Protein AF-A0A800DG30-F1 (afdb_monomer_lite)

Foldseek 3Di:
DPDDQAEAEAADPVVVVVVCVVPPPSHHYYHPPHDPDDADPPDDRDDDD

Sequence (49 aa):
MAKGKAVIIVESPAKTRTLKQFLGEEFEVVATMGHVRDLPENEFGVDVE

Structure (mmCIF, N/CA/C/O backbone):
data_AF-A0A800DG30-F1
#
_entry.id   AF-A0A800DG30-F1
#
loop_
_atom_site.group_PDB
_atom_site.id
_atom_site.type_symbol
_atom_site.label_atom_id
_atom_site.label_alt_id
_atom_site.label_comp_id
_atom_site.label_asym_id
_atom_site.label_entity_id
_atom_site.label_seq_id
_atom_site.pdbx_PDB_ins_code
_atom_site.Cartn_x
_atom_site.Cartn_y
_atom_site.Cartn_z
_atom_site.occupancy
_atom_site.B_iso_or_equiv
_atom_site.auth_seq_id
_atom_site.auth_comp_id
_atom_site.auth_asym_id
_atom_site.auth_atom_id
_atom_site.pdbx_PDB_model_num
ATOM 1 N N . MET A 1 1 ? -23.794 -15.393 5.360 1.00 47.81 1 MET A N 1
ATOM 2 C CA . MET A 1 1 ? -22.448 -15.247 4.767 1.00 47.81 1 MET A CA 1
ATOM 3 C C . MET A 1 1 ? -21.656 -14.309 5.661 1.00 47.81 1 MET A C 1
ATOM 5 O O . MET A 1 1 ? -22.123 -13.196 5.873 1.00 47.81 1 MET A O 1
ATOM 9 N N . ALA A 1 2 ? -20.542 -14.747 6.252 1.00 56.50 2 ALA A N 1
ATOM 10 C CA . ALA A 1 2 ? -19.672 -13.829 6.987 1.00 56.50 2 ALA 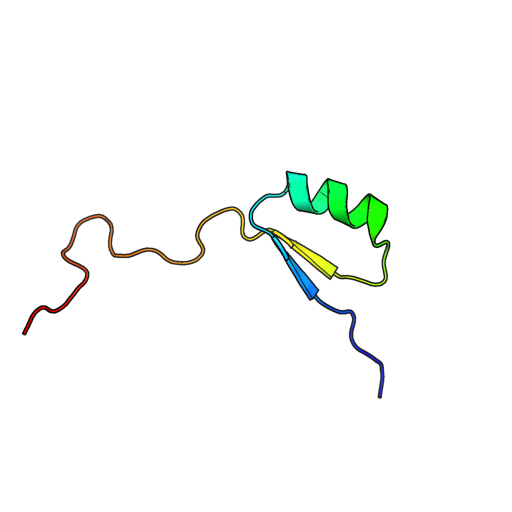A CA 1
ATOM 11 C C . ALA A 1 2 ? -19.129 -12.795 5.990 1.00 56.50 2 ALA A C 1
ATOM 13 O O . ALA A 1 2 ? -18.548 -13.163 4.970 1.00 56.50 2 ALA A O 1
ATOM 14 N N . LYS A 1 3 ? -19.401 -11.514 6.234 1.00 63.31 3 LYS A N 1
ATOM 15 C CA . LYS A 1 3 ? -18.910 -10.413 5.405 1.00 63.31 3 LYS A CA 1
ATOM 16 C C . LYS A 1 3 ? -17.392 -10.358 5.616 1.00 63.31 3 LYS A C 1
ATOM 18 O O . LYS A 1 3 ? -16.951 -10.052 6.719 1.00 63.31 3 LYS A O 1
ATOM 23 N N . GLY A 1 4 ? -16.610 -10.775 4.618 1.00 72.44 4 GLY A N 1
ATOM 24 C CA . GLY A 1 4 ? -15.147 -10.752 4.702 1.00 72.44 4 GLY A CA 1
ATOM 25 C C . GLY A 1 4 ? -14.645 -9.329 4.954 1.00 72.44 4 GLY A C 1
ATOM 26 O O . GLY A 1 4 ? -15.251 -8.377 4.457 1.00 72.44 4 GLY A O 1
ATOM 27 N N . LYS A 1 5 ? -13.569 -9.178 5.739 1.00 81.38 5 LYS A N 1
ATOM 28 C CA . LYS A 1 5 ? -12.932 -7.868 5.938 1.00 81.38 5 LYS A CA 1
ATOM 29 C C . LYS A 1 5 ? -12.488 -7.321 4.583 1.00 81.38 5 LYS A C 1
ATOM 31 O O . LYS A 1 5 ? -11.899 -8.045 3.781 1.00 81.38 5 LYS A O 1
ATOM 36 N N . ALA A 1 6 ? -12.799 -6.057 4.317 1.00 89.62 6 ALA A N 1
ATOM 37 C CA . ALA A 1 6 ? -12.371 -5.401 3.091 1.00 89.62 6 ALA A CA 1
ATOM 38 C C . ALA A 1 6 ? -10.857 -5.150 3.148 1.00 89.62 6 ALA A C 1
ATOM 40 O O . ALA A 1 6 ? -10.344 -4.656 4.154 1.00 89.62 6 ALA A O 1
ATOM 41 N N . VAL A 1 7 ? -10.148 -5.497 2.072 1.00 93.88 7 VAL A N 1
ATOM 42 C CA . VAL A 1 7 ? -8.690 -5.357 1.984 1.00 93.88 7 VAL A CA 1
ATOM 43 C C . VAL A 1 7 ? -8.343 -4.062 1.259 1.00 93.88 7 VAL A C 1
ATOM 45 O O . VAL A 1 7 ? -8.857 -3.789 0.174 1.00 93.88 7 VAL A O 1
ATOM 48 N N . ILE A 1 8 ? -7.451 -3.273 1.849 1.00 94.44 8 ILE A N 1
ATOM 49 C CA . ILE A 1 8 ? -6.911 -2.041 1.279 1.00 94.44 8 ILE A CA 1
ATOM 50 C C . ILE A 1 8 ? -5.414 -2.240 1.072 1.00 94.44 8 ILE A C 1
ATOM 52 O O . ILE A 1 8 ? -4.667 -2.482 2.019 1.00 94.44 8 ILE A O 1
ATOM 56 N N . ILE A 1 9 ? -4.971 -2.110 -0.174 1.00 95.38 9 ILE A N 1
ATOM 57 C CA . ILE A 1 9 ? -3.569 -2.274 -0.550 1.00 95.38 9 ILE A CA 1
ATOM 58 C C . ILE A 1 9 ? -2.953 -0.890 -0.758 1.00 95.38 9 ILE A C 1
ATOM 60 O O . ILE A 1 9 ? -3.520 -0.047 -1.454 1.00 95.38 9 ILE A O 1
ATOM 64 N N . VAL A 1 10 ? -1.793 -0.647 -0.149 1.00 95.81 10 VAL A N 1
ATOM 65 C CA . VAL A 1 10 ? -1.048 0.614 -0.260 1.00 95.81 10 VAL A CA 1
ATOM 66 C C . VAL A 1 10 ? 0.410 0.369 -0.612 1.00 95.81 10 VAL A C 1
ATOM 68 O O . VAL A 1 10 ? 0.935 -0.710 -0.413 1.00 95.81 10 VAL A O 1
ATOM 71 N N . GLU A 1 11 ? 1.100 1.387 -1.102 1.00 95.94 11 GLU A N 1
ATOM 72 C CA . GLU A 1 11 ? 2.489 1.249 -1.554 1.00 95.94 11 GLU A CA 1
ATOM 73 C C . GLU A 1 11 ? 3.501 1.072 -0.404 1.00 95.94 11 GLU A C 1
ATOM 75 O O . GLU A 1 11 ? 4.430 0.273 -0.495 1.00 95.94 11 GLU A O 1
ATOM 80 N N . SER A 1 12 ? 3.325 1.810 0.702 1.00 96.06 12 SER A N 1
ATOM 81 C CA . SER A 1 12 ? 4.343 1.936 1.750 1.00 96.06 12 SER A CA 1
ATOM 82 C C . SER A 1 12 ? 3.843 1.557 3.153 1.00 96.06 12 SER A C 1
ATOM 84 O O . SER A 1 12 ? 2.669 1.774 3.490 1.00 96.06 12 SER A O 1
ATOM 86 N N . PRO A 1 13 ? 4.733 1.053 4.035 1.00 94.56 13 PRO A N 1
ATOM 87 C CA . PRO A 1 13 ? 4.371 0.736 5.416 1.00 94.56 13 PRO A CA 1
ATOM 88 C C . PRO A 1 13 ? 3.903 1.961 6.214 1.00 94.56 13 PRO A C 1
ATOM 90 O O . PRO A 1 13 ? 3.069 1.832 7.110 1.00 94.56 13 PRO A O 1
ATOM 93 N N . ALA A 1 14 ? 4.410 3.156 5.891 1.00 95.56 14 ALA A N 1
ATOM 94 C CA . ALA A 1 14 ? 3.993 4.396 6.542 1.00 95.56 14 ALA A CA 1
ATOM 95 C C . ALA A 1 14 ? 2.497 4.673 6.314 1.00 95.56 14 ALA A C 1
ATOM 97 O O . ALA A 1 14 ? 1.765 4.885 7.280 1.00 95.56 14 ALA A O 1
ATOM 98 N N . LYS A 1 15 ? 2.022 4.546 5.064 1.00 94.44 15 LYS A N 1
ATOM 99 C CA . LYS A 1 15 ? 0.596 4.687 4.714 1.00 94.44 15 LYS A CA 1
ATOM 100 C C . LYS A 1 15 ? -0.272 3.679 5.481 1.00 94.44 15 LYS A C 1
ATOM 102 O O . LYS A 1 15 ? -1.348 4.038 5.9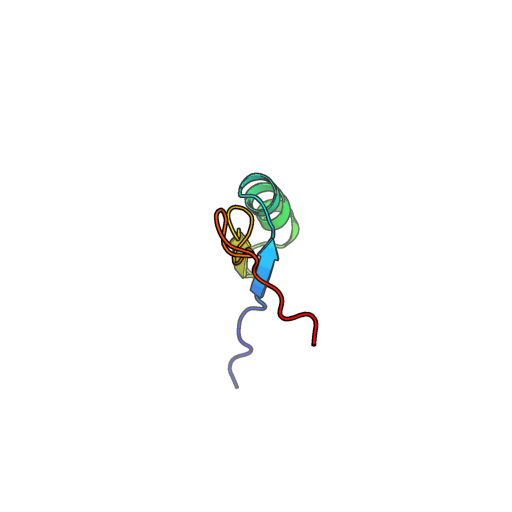51 1.00 94.44 15 LYS A O 1
ATOM 107 N N . THR A 1 16 ? 0.219 2.451 5.686 1.00 94.50 16 THR A N 1
ATOM 108 C CA . THR A 1 16 ? -0.486 1.426 6.482 1.00 94.50 16 THR A CA 1
ATOM 109 C C . THR A 1 16 ? -0.683 1.864 7.935 1.00 94.50 16 THR A C 1
ATOM 111 O O . THR A 1 16 ? -1.786 1.739 8.463 1.00 94.50 16 THR A O 1
ATOM 114 N N . ARG A 1 17 ? 0.362 2.393 8.590 1.00 93.44 17 ARG A N 1
ATOM 115 C CA . ARG A 1 17 ? 0.281 2.859 9.989 1.00 93.44 17 ARG A CA 1
ATOM 116 C C . ARG A 1 17 ? -0.738 3.985 10.142 1.00 93.44 17 ARG A C 1
ATOM 118 O O . ARG A 1 17 ? -1.547 3.942 11.060 1.00 93.44 17 ARG A O 1
ATOM 125 N N . THR A 1 18 ? -0.724 4.937 9.214 1.00 95.00 18 THR A N 1
ATOM 126 C CA . THR A 1 18 ? -1.662 6.061 9.195 1.00 95.00 18 THR A CA 1
ATOM 127 C C . THR A 1 18 ? -3.101 5.596 8.959 1.00 95.00 18 THR A C 1
ATOM 129 O O . THR A 1 18 ? -3.988 5.940 9.731 1.00 95.00 18 THR A O 1
ATOM 132 N N . LEU A 1 19 ? -3.358 4.762 7.948 1.00 94.44 19 LEU A N 1
ATOM 133 C CA . LEU A 1 19 ? -4.721 4.308 7.639 1.00 94.44 19 LEU A CA 1
ATOM 134 C C . LEU A 1 19 ? -5.317 3.403 8.721 1.00 94.44 19 LEU A C 1
ATOM 136 O O . LEU A 1 19 ? -6.508 3.512 9.000 1.00 94.44 19 LEU A O 1
ATOM 140 N N . LYS A 1 20 ? -4.507 2.565 9.382 1.00 92.25 20 LYS A N 1
ATOM 141 C CA . LYS A 1 20 ? -4.972 1.745 10.515 1.00 92.25 20 LYS A CA 1
ATOM 142 C C . LYS A 1 20 ? -5.496 2.593 11.679 1.00 92.25 20 LYS A C 1
ATOM 144 O O . LYS A 1 20 ? -6.436 2.171 12.342 1.00 92.25 20 LYS A O 1
ATOM 149 N N . GLN A 1 21 ? -4.934 3.786 11.903 1.00 93.06 21 GLN A N 1
ATOM 150 C CA . GLN A 1 21 ? -5.424 4.716 12.930 1.00 93.06 21 GLN A CA 1
ATOM 151 C C . GLN A 1 21 ? -6.802 5.301 12.587 1.00 93.06 21 GLN A C 1
ATOM 153 O O . GLN A 1 21 ? -7.564 5.610 13.497 1.00 93.06 21 GLN A O 1
ATOM 158 N N . PHE A 1 22 ? -7.129 5.441 11.298 1.00 94.31 22 PHE A N 1
ATOM 159 C CA . PHE A 1 22 ? -8.392 6.034 10.847 1.00 94.31 22 PHE A CA 1
ATOM 160 C C . PHE A 1 22 ? -9.505 5.011 10.605 1.00 94.31 22 PHE A C 1
ATOM 162 O O . PHE A 1 22 ? -10.663 5.298 10.885 1.00 94.31 22 PHE A O 1
ATOM 169 N N . LEU A 1 23 ? -9.169 3.838 10.065 1.00 91.56 23 LEU A N 1
ATOM 170 C CA . LEU A 1 23 ? -10.144 2.846 9.597 1.00 91.56 23 LEU A CA 1
ATOM 171 C C . LEU A 1 23 ? -10.435 1.737 10.620 1.00 91.56 23 LEU A C 1
ATOM 173 O O . LEU A 1 23 ? -11.414 1.009 10.476 1.00 91.56 23 LEU A O 1
ATOM 177 N N . GLY A 1 24 ? -9.595 1.597 11.650 1.00 85.00 24 GLY A N 1
ATOM 178 C CA . GLY A 1 24 ? -9.757 0.569 12.674 1.00 85.00 24 GLY A CA 1
ATOM 179 C C . GLY A 1 24 ? -9.626 -0.859 12.131 1.00 85.00 24 GLY A C 1
ATOM 180 O O . GLY A 1 24 ? -9.012 -1.105 11.094 1.00 85.00 24 GLY A O 1
ATOM 181 N N . GLU A 1 25 ? -10.188 -1.826 12.859 1.00 86.25 25 GLU A N 1
ATOM 182 C CA . GLU A 1 25 ? -10.037 -3.258 12.556 1.00 86.25 25 GLU A CA 1
ATOM 183 C C . GLU A 1 25 ? -11.020 -3.794 11.505 1.00 86.25 25 GLU A C 1
ATOM 185 O O . GLU A 1 25 ? -10.964 -4.982 11.173 1.00 86.25 25 GLU A O 1
ATOM 190 N N . GLU A 1 26 ? -11.923 -2.959 10.987 1.00 88.44 26 GLU A N 1
ATOM 191 C CA . GLU A 1 26 ? -12.889 -3.355 9.951 1.00 88.44 26 GLU A CA 1
ATOM 192 C C . GLU A 1 26 ? -12.198 -3.653 8.609 1.00 88.44 26 GLU A C 1
ATOM 194 O O . GLU A 1 26 ? -12.656 -4.506 7.843 1.00 88.44 26 GLU A O 1
ATOM 199 N N . PHE A 1 27 ? -11.053 -3.009 8.366 1.00 92.00 27 PHE A N 1
ATOM 200 C CA . PHE A 1 27 ? -10.275 -3.138 7.140 1.00 92.00 27 PHE A CA 1
ATOM 201 C C . PHE A 1 27 ? -8.937 -3.827 7.389 1.00 92.00 27 PHE A C 1
ATOM 203 O O . PHE A 1 27 ? -8.235 -3.563 8.368 1.00 92.00 27 PHE A O 1
ATOM 210 N N . GLU A 1 28 ? -8.543 -4.679 6.450 1.00 92.75 28 GLU A N 1
ATOM 211 C CA . GLU A 1 28 ? -7.195 -5.227 6.399 1.00 92.75 28 GLU A CA 1
ATOM 212 C C . GLU A 1 28 ? -6.332 -4.348 5.494 1.00 92.75 28 GLU A C 1
ATOM 214 O O . GLU A 1 28 ? -6.537 -4.294 4.286 1.00 92.75 28 GLU A O 1
ATOM 219 N N . VAL A 1 29 ? -5.370 -3.632 6.078 1.00 94.12 29 VAL A N 1
ATOM 220 C CA . VAL A 1 29 ? -4.471 -2.747 5.325 1.00 94.12 29 VAL A CA 1
ATOM 221 C C . VAL A 1 29 ? -3.109 -3.415 5.144 1.00 94.12 29 VAL A C 1
ATOM 223 O O . VAL A 1 29 ? -2.434 -3.705 6.140 1.00 94.12 29 VAL A O 1
ATOM 226 N N . VAL A 1 30 ? -2.704 -3.619 3.888 1.00 94.31 30 VAL A N 1
ATOM 227 C CA . VAL A 1 30 ? -1.469 -4.319 3.490 1.00 94.31 30 VAL A CA 1
ATOM 228 C C . VAL A 1 30 ? -0.616 -3.411 2.603 1.00 94.31 30 VAL A C 1
ATOM 230 O O . VAL A 1 30 ? -1.140 -2.725 1.728 1.00 94.31 30 VAL A O 1
ATOM 233 N N . ALA A 1 31 ? 0.702 -3.401 2.816 1.00 96.38 31 ALA A N 1
ATOM 234 C CA . ALA A 1 31 ? 1.636 -2.650 1.978 1.00 96.38 31 ALA A CA 1
ATOM 235 C C . ALA A 1 31 ? 2.273 -3.539 0.895 1.00 96.38 31 ALA A C 1
ATOM 237 O O . ALA A 1 31 ? 2.683 -4.656 1.202 1.00 96.38 31 ALA A O 1
ATOM 238 N N . THR A 1 32 ? 2.420 -3.032 -0.334 1.00 95.62 32 THR A N 1
ATOM 239 C CA . THR A 1 32 ? 3.120 -3.715 -1.440 1.00 95.62 32 THR A CA 1
ATOM 240 C C . THR A 1 32 ? 4.638 -3.662 -1.303 1.00 95.62 32 THR A C 1
ATOM 242 O O . THR A 1 32 ? 5.327 -4.423 -1.970 1.00 95.62 32 THR A O 1
ATOM 245 N N . MET A 1 33 ? 5.154 -2.785 -0.432 1.00 92.69 33 MET A N 1
ATOM 246 C CA . MET A 1 33 ? 6.589 -2.537 -0.247 1.00 92.69 33 MET A CA 1
ATOM 247 C C . MET A 1 33 ? 7.284 -2.061 -1.534 1.00 92.69 33 MET A C 1
ATOM 249 O O . MET A 1 33 ? 8.461 -2.341 -1.737 1.00 92.69 33 MET A O 1
ATOM 253 N N . GLY A 1 34 ? 6.563 -1.319 -2.381 1.00 88.88 34 GLY A N 1
ATOM 254 C CA . GLY A 1 34 ? 7.045 -0.847 -3.683 1.00 88.88 34 GLY A CA 1
ATOM 255 C C . GLY A 1 34 ? 6.401 -1.577 -4.863 1.00 88.88 34 GLY A C 1
ATOM 256 O O . GLY A 1 34 ? 5.241 -1.997 -4.785 1.00 88.88 34 GLY A O 1
ATOM 257 N N . HIS A 1 35 ? 7.132 -1.674 -5.976 1.00 92.44 35 HIS A N 1
ATOM 258 C CA . HIS A 1 35 ? 6.657 -2.327 -7.195 1.00 92.44 35 HIS A CA 1
ATOM 259 C C . HIS A 1 35 ? 6.550 -3.844 -7.008 1.00 92.44 35 HIS A C 1
ATOM 261 O O . HIS A 1 35 ? 7.460 -4.492 -6.502 1.00 92.44 35 HIS A O 1
ATOM 267 N N . VAL A 1 36 ? 5.424 -4.415 -7.438 1.00 91.81 36 VAL A N 1
ATOM 268 C CA . VAL A 1 36 ? 5.167 -5.867 -7.368 1.00 91.81 36 VAL A CA 1
ATOM 269 C C . VAL A 1 36 ? 5.651 -6.581 -8.631 1.00 91.81 36 VAL A C 1
ATOM 271 O O . VAL A 1 36 ? 5.950 -7.773 -8.604 1.00 9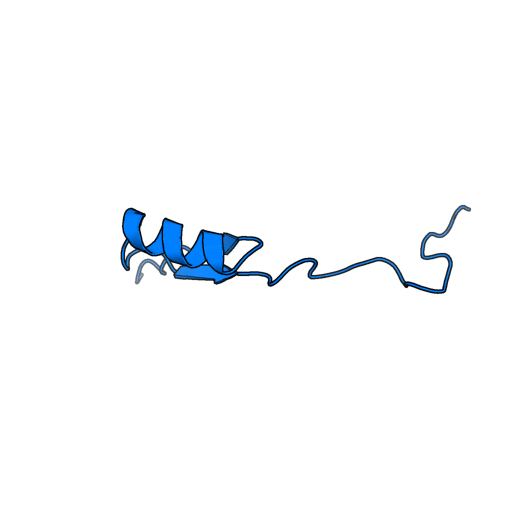1.81 36 VAL A O 1
ATOM 274 N N . ARG A 1 37 ? 5.703 -5.859 -9.752 1.00 92.06 37 ARG A N 1
ATOM 275 C CA . ARG A 1 37 ? 6.229 -6.322 -11.032 1.00 92.06 37 ARG A CA 1
ATOM 276 C C . ARG A 1 37 ? 6.895 -5.157 -11.728 1.00 92.06 37 ARG A C 1
ATOM 278 O O . ARG A 1 37 ? 6.396 -4.037 -11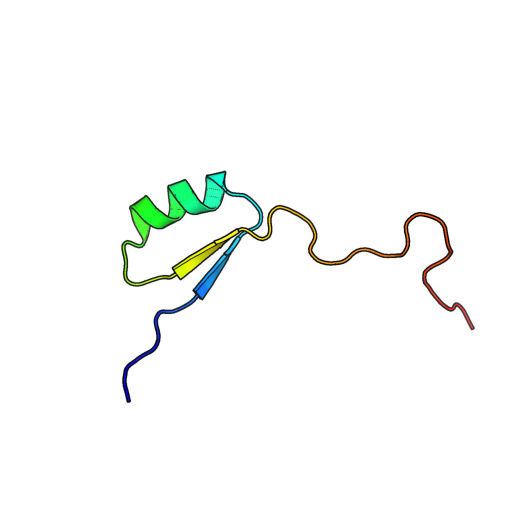.644 1.00 92.06 37 ARG A O 1
ATOM 285 N N . ASP A 1 38 ? 7.961 -5.475 -12.433 1.00 93.38 38 ASP A N 1
ATOM 286 C CA . ASP A 1 38 ? 8.635 -4.563 -13.334 1.00 93.38 38 ASP A CA 1
ATOM 287 C C . ASP A 1 38 ? 8.958 -5.305 -14.630 1.00 93.38 38 ASP A C 1
ATOM 289 O O . ASP A 1 38 ? 8.848 -6.539 -14.701 1.00 93.38 38 ASP A O 1
ATOM 293 N N . LEU A 1 39 ? 9.323 -4.547 -15.654 1.00 93.69 39 LEU A N 1
ATOM 294 C CA . LEU A 1 39 ? 9.945 -5.113 -16.837 1.00 93.69 39 LEU A CA 1
ATOM 295 C C . LEU A 1 39 ? 11.320 -5.694 -16.471 1.00 93.69 39 LEU A C 1
ATOM 297 O O . LEU A 1 39 ? 11.899 -5.338 -15.441 1.00 93.69 39 LEU A O 1
ATOM 301 N N . PRO A 1 40 ? 11.852 -6.604 -17.296 1.00 92.44 40 PRO A N 1
ATOM 302 C CA . PRO A 1 40 ? 13.190 -7.121 -17.080 1.00 92.44 40 PRO A CA 1
ATOM 303 C C . PRO A 1 40 ? 14.226 -5.989 -17.008 1.00 92.44 40 PRO A C 1
ATOM 305 O O . PRO A 1 40 ? 14.261 -5.117 -17.872 1.00 92.44 40 PRO A O 1
ATOM 308 N N . GLU A 1 41 ? 15.094 -6.009 -15.996 1.00 91.19 41 GLU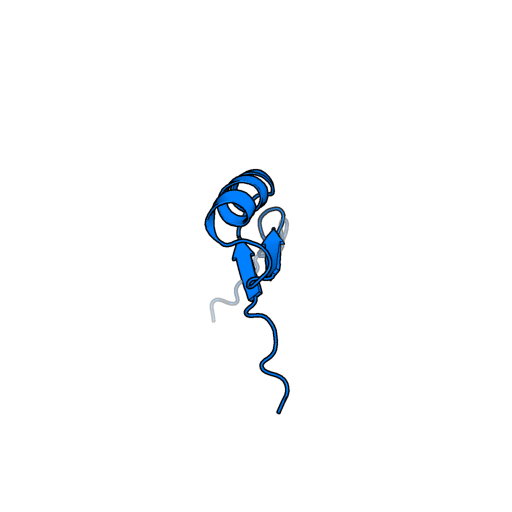 A N 1
ATOM 309 C CA . GLU A 1 41 ? 16.044 -4.908 -15.760 1.00 91.19 41 GLU A CA 1
ATOM 310 C C . GLU A 1 41 ? 17.121 -4.785 -16.849 1.00 91.19 41 GLU A C 1
ATOM 312 O O . GLU A 1 41 ? 17.634 -3.697 -17.096 1.00 91.19 41 GLU A O 1
ATOM 317 N N . ASN A 1 42 ? 17.486 -5.902 -17.488 1.00 92.38 42 ASN A N 1
ATOM 318 C CA . ASN A 1 42 ? 18.655 -5.991 -18.369 1.00 92.38 42 ASN A CA 1
ATOM 319 C C . ASN A 1 42 ? 18.330 -6.508 -19.781 1.00 92.38 42 ASN A C 1
ATOM 321 O O . ASN A 1 42 ? 19.245 -6.815 -20.544 1.00 92.38 42 ASN A O 1
ATOM 325 N N . GLU A 1 43 ? 17.053 -6.617 -20.144 1.00 90.06 43 GLU A N 1
ATOM 326 C CA . GLU A 1 43 ? 16.627 -7.040 -21.482 1.00 90.06 43 GLU A CA 1
ATOM 327 C C . GLU A 1 43 ? 15.441 -6.204 -21.966 1.00 90.06 43 GLU A C 1
ATOM 329 O O . GLU A 1 43 ? 14.721 -5.575 -21.189 1.00 90.06 43 GLU A O 1
ATOM 334 N N . PHE A 1 44 ? 15.258 -6.163 -23.283 1.00 89.81 44 PHE A N 1
ATOM 335 C CA . PHE A 1 44 ? 14.186 -5.395 -23.890 1.00 89.81 44 PHE A CA 1
ATOM 336 C C . PHE A 1 44 ? 12.852 -6.131 -23.682 1.00 89.81 44 PHE A C 1
ATOM 338 O O . PHE A 1 44 ? 12.545 -7.096 -24.371 1.00 89.81 44 PHE A O 1
ATOM 345 N N . GLY A 1 45 ? 12.086 -5.701 -22.676 1.00 86.94 45 GLY A N 1
ATOM 346 C CA . GLY A 1 45 ? 10.876 -6.381 -22.195 1.00 86.94 4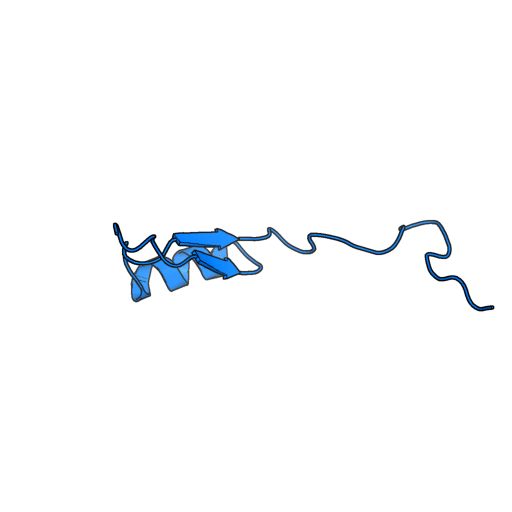5 GLY A CA 1
ATOM 347 C C . GLY A 1 45 ? 9.609 -6.193 -23.032 1.00 86.94 45 GLY A C 1
ATOM 348 O O . GLY A 1 45 ? 8.513 -6.416 -22.518 1.00 86.94 45 GLY A O 1
ATOM 349 N N . VAL A 1 46 ? 9.730 -5.723 -24.273 1.00 90.62 46 VAL A N 1
ATOM 350 C CA . VAL A 1 46 ? 8.599 -5.436 -25.163 1.00 90.62 46 VAL A CA 1
ATOM 351 C C . VAL A 1 46 ? 8.908 -6.008 -26.540 1.00 90.62 46 VAL A C 1
ATOM 353 O O . VAL A 1 46 ? 10.012 -5.835 -27.039 1.00 90.62 46 VAL A O 1
ATOM 356 N N . ASP A 1 47 ? 7.938 -6.669 -27.158 1.00 89.44 47 ASP A N 1
ATOM 357 C CA . ASP A 1 47 ? 8.025 -7.057 -28.565 1.00 89.44 47 ASP A CA 1
ATOM 358 C C . ASP A 1 47 ? 7.438 -5.933 -29.436 1.00 89.44 47 ASP A C 1
ATOM 360 O O . ASP A 1 47 ? 6.394 -5.378 -29.082 1.00 89.44 47 ASP A O 1
ATOM 364 N N . VAL A 1 48 ? 8.129 -5.535 -30.509 1.00 88.75 48 VAL A N 1
ATOM 365 C CA . VAL A 1 48 ? 7.807 -4.322 -31.308 1.00 88.75 48 VAL A CA 1
ATOM 366 C C . VAL A 1 48 ? 7.365 -4.649 -32.738 1.00 88.75 48 VAL A C 1
ATOM 368 O O . VAL A 1 48 ? 7.275 -3.739 -33.561 1.00 88.75 48 VAL A O 1
ATOM 371 N N . GLU A 1 49 ? 7.123 -5.922 -33.054 1.00 82.19 49 GLU A N 1
ATOM 372 C CA . GLU A 1 49 ? 6.565 -6.326 -34.355 1.00 82.19 49 GLU A CA 1
ATOM 373 C C . GLU A 1 49 ? 5.109 -5.875 -34.570 1.00 82.19 49 GLU A C 1
ATOM 375 O O . GLU A 1 49 ? 4.290 -5.929 -33.620 1.00 82.19 49 GLU A O 1
#

Radius of gyration: 16.89 Å; chains: 1; bounding box: 41×21×47 Å

pLDDT: mean 89.37, std 9.72, range [47.81, 96.38]

Secondary structure (DSSP, 8-state):
---PPEEEEES-HHHHHHHHHHHGGGEEEEE--S-S----SSS--S---